Protein AF-A0A377U547-F1 (afdb_monomer_lite)

Sequence (64 aa):
MQPGEAFASPGHPATTFELLHVEAGALTLTLGETCRTVRPGIGGGRTEIEHGYRNEVPRRWSLP

Secondary structure (DSSP, 8-state):
--TT-EEEEPPPSTT-EEEEEE-SS-EEEEETTEEEEEPSEEEEEE-SS-EEEE--S-GGG---

Organism: Klebsiella pneumoniae (NCBI:txid573)

Structure (mmCIF, N/CA/C/O backbone):
data_AF-A0A377U547-F1
#
_entry.id   AF-A0A377U547-F1
#
loop_
_atom_site.group_PDB
_atom_site.id
_atom_site.type_symbol
_atom_site.label_atom_id
_atom_site.label_alt_id
_atom_site.label_comp_id
_atom_site.label_asym_id
_atom_site.label_entity_id
_atom_site.label_seq_id
_atom_site.pdbx_PDB_ins_code
_atom_site.Cartn_x
_atom_site.Cartn_y
_atom_site.Cartn_z
_atom_site.occupancy
_atom_site.B_iso_or_equiv
_atom_site.auth_seq_id
_atom_site.auth_comp_id
_atom_site.auth_asym_id
_atom_site.auth_atom_id
_atom_site.pd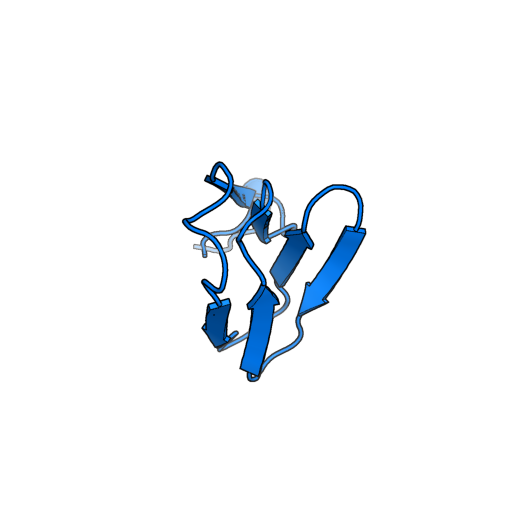bx_PDB_model_num
ATOM 1 N N . MET A 1 1 ? -0.187 -2.873 9.288 1.00 92.06 1 MET A N 1
ATOM 2 C CA . MET A 1 1 ? 0.263 -1.482 9.512 1.00 92.06 1 MET A CA 1
ATOM 3 C C . MET A 1 1 ? -0.407 -0.916 10.747 1.00 92.06 1 MET A C 1
ATOM 5 O O . MET A 1 1 ? -1.617 -1.084 10.890 1.00 92.06 1 MET A O 1
ATOM 9 N N . GLN A 1 2 ? 0.356 -0.252 11.613 1.00 94.44 2 GLN A N 1
ATOM 10 C CA . GL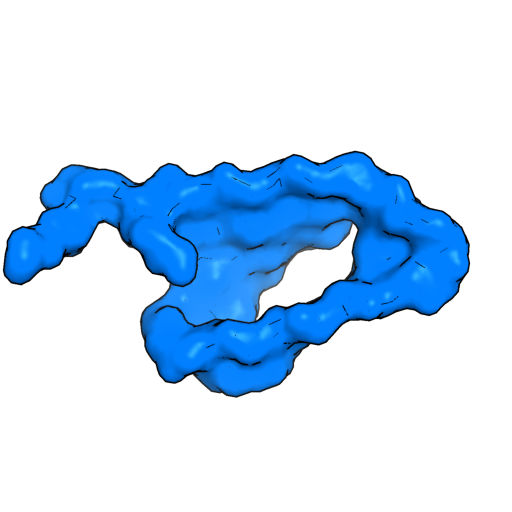N A 1 2 ? -0.184 0.417 12.801 1.00 94.44 2 GLN A CA 1
ATOM 11 C C . GLN A 1 2 ? -1.057 1.616 12.400 1.00 94.44 2 GLN A C 1
ATOM 13 O O . GLN A 1 2 ? -0.821 2.206 11.341 1.00 94.44 2 GLN A O 1
ATOM 18 N N . PRO A 1 3 ? -2.056 2.013 13.206 1.00 94.81 3 PRO A N 1
ATOM 19 C CA . PRO A 1 3 ? -2.802 3.246 12.968 1.00 94.81 3 PRO A CA 1
ATOM 20 C C . PRO A 1 3 ? -1.868 4.440 12.741 1.00 94.81 3 PRO A C 1
ATOM 22 O O . PRO A 1 3 ? -0.938 4.666 13.510 1.00 94.81 3 PRO A O 1
ATOM 25 N N . GLY A 1 4 ? -2.074 5.175 11.648 1.00 95.06 4 GLY A N 1
ATOM 26 C CA . GLY A 1 4 ? -1.325 6.368 11.260 1.00 95.06 4 GLY A CA 1
ATOM 27 C C . GLY A 1 4 ? 0.093 6.087 10.774 1.00 95.06 4 GLY A C 1
ATOM 28 O O . GLY A 1 4 ? 0.878 7.022 10.609 1.00 95.06 4 GLY A O 1
ATOM 29 N N . GLU A 1 5 ? 0.447 4.821 10.578 1.00 97.25 5 GLU A N 1
ATOM 30 C CA . GLU A 1 5 ? 1.653 4.435 9.864 1.00 97.25 5 GLU A CA 1
ATOM 31 C C . GLU A 1 5 ? 1.507 4.757 8.375 1.00 97.25 5 GLU A C 1
ATOM 33 O O . GLU A 1 5 ? 0.439 4.578 7.778 1.00 97.25 5 GLU A O 1
ATOM 38 N N . ALA A 1 6 ? 2.594 5.249 7.789 1.00 97.19 6 ALA A N 1
ATOM 39 C CA . ALA A 1 6 ? 2.683 5.567 6.378 1.00 97.19 6 ALA A CA 1
ATOM 40 C C . ALA A 1 6 ? 4.056 5.152 5.848 1.00 97.19 6 ALA A C 1
ATOM 42 O O . ALA A 1 6 ? 5.063 5.327 6.534 1.00 97.19 6 ALA A O 1
ATOM 43 N N . PHE A 1 7 ? 4.074 4.643 4.623 1.00 97.25 7 PHE A N 1
ATOM 44 C CA . PHE A 1 7 ? 5.276 4.321 3.866 1.00 97.25 7 PHE A CA 1
ATOM 45 C C . PHE A 1 7 ? 5.208 5.013 2.510 1.00 97.25 7 PHE A C 1
ATOM 47 O O . PHE A 1 7 ? 4.136 5.094 1.909 1.00 97.25 7 PHE A O 1
ATOM 54 N N . ALA A 1 8 ? 6.356 5.484 2.036 1.00 97.50 8 ALA A N 1
ATOM 55 C CA . ALA A 1 8 ? 6.528 6.049 0.707 1.00 97.50 8 ALA A CA 1
ATOM 56 C C . ALA A 1 8 ? 7.788 5.453 0.082 1.00 97.50 8 ALA A C 1
ATOM 58 O O . ALA A 1 8 ? 8.773 5.199 0.781 1.00 97.50 8 ALA A O 1
ATOM 59 N N . SER A 1 9 ? 7.734 5.223 -1.221 1.00 97.38 9 SER A N 1
ATOM 60 C CA . SER A 1 9 ? 8.801 4.596 -1.985 1.00 97.38 9 SER A CA 1
ATOM 61 C C . SER A 1 9 ? 8.904 5.258 -3.361 1.00 97.38 9 SER A C 1
ATOM 63 O O . SER A 1 9 ? 7.872 5.533 -3.988 1.00 97.38 9 SER A O 1
ATOM 65 N N . PRO A 1 10 ? 10.126 5.531 -3.855 1.00 97.62 10 PRO A N 1
ATOM 66 C CA . PRO A 1 10 ? 10.310 5.916 -5.247 1.00 97.62 10 PRO A CA 1
ATOM 67 C C . PRO A 1 10 ? 9.892 4.771 -6.182 1.00 97.62 10 PRO A C 1
ATOM 69 O O . PRO A 1 10 ? 9.732 3.621 -5.768 1.00 97.62 10 PRO A O 1
ATOM 72 N N . GLY A 1 11 ? 9.759 5.081 -7.472 1.00 97.25 11 GLY A N 1
ATOM 73 C CA . GLY A 1 11 ? 9.483 4.068 -8.488 1.00 97.25 11 GLY A CA 1
ATOM 74 C C . GLY A 1 11 ? 10.523 2.945 -8.499 1.00 97.25 11 GLY A C 1
ATOM 75 O O . GLY A 1 11 ? 11.732 3.177 -8.449 1.00 97.25 11 GLY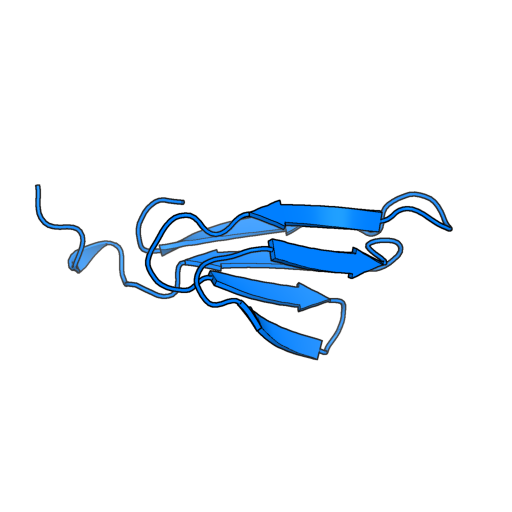 A O 1
ATOM 76 N N . HIS A 1 12 ? 10.036 1.713 -8.565 1.00 96.94 12 HIS A N 1
ATOM 77 C CA . HIS A 1 12 ? 10.824 0.510 -8.788 1.00 96.94 12 HIS A CA 1
ATOM 78 C C . HIS A 1 12 ? 11.252 0.383 -10.255 1.00 96.94 12 HIS A C 1
ATOM 80 O O . HIS A 1 12 ? 10.753 1.110 -11.117 1.00 96.94 12 HIS A O 1
ATOM 86 N N . PRO A 1 13 ? 12.178 -0.539 -10.579 1.00 97.62 13 PRO A N 1
ATOM 87 C CA . PRO A 1 13 ? 12.530 -0.817 -11.964 1.00 97.62 13 PRO A CA 1
ATOM 88 C C . PRO A 1 13 ? 11.297 -1.074 -12.838 1.00 97.62 13 PRO A C 1
ATOM 90 O O . PRO A 1 13 ? 10.282 -1.601 -12.371 1.00 97.62 13 PRO A O 1
ATOM 93 N N . ALA A 1 14 ? 11.396 -0.724 -14.120 1.00 95.62 14 ALA A N 1
ATOM 94 C CA . ALA A 1 14 ? 10.316 -0.925 -15.080 1.00 95.62 14 ALA A CA 1
ATOM 95 C C . ALA A 1 14 ? 9.780 -2.361 -15.019 1.00 95.62 14 ALA A C 1
ATOM 97 O O . ALA A 1 14 ? 10.548 -3.304 -14.827 1.00 95.62 14 ALA A O 1
ATOM 98 N N . THR A 1 15 ? 8.468 -2.522 -15.212 1.00 95.19 15 THR A N 1
ATOM 99 C CA . THR A 1 15 ? 7.758 -3.816 -15.157 1.00 95.19 15 THR A CA 1
ATOM 100 C C . THR A 1 15 ? 7.644 -4.448 -13.766 1.00 95.19 15 THR A C 1
ATOM 102 O O . THR A 1 15 ? 7.105 -5.546 -13.641 1.00 95.19 15 THR A O 1
ATOM 105 N N . THR A 1 16 ? 8.062 -3.745 -12.709 1.00 97.19 16 THR A N 1
ATOM 106 C CA . THR A 1 16 ? 7.853 -4.204 -11.330 1.00 97.19 16 THR A CA 1
ATOM 107 C C . THR A 1 16 ? 6.397 -4.034 -10.902 1.00 97.19 16 THR A C 1
ATOM 109 O O . THR A 1 16 ? 5.754 -3.008 -11.151 1.00 97.19 16 THR A O 1
ATOM 112 N N . PHE A 1 17 ? 5.890 -5.066 -10.233 1.00 96.44 17 PHE A N 1
ATOM 113 C CA . PHE A 1 17 ? 4.570 -5.097 -9.626 1.00 96.44 17 PHE A CA 1
ATOM 114 C C . PHE A 1 17 ? 4.715 -5.431 -8.149 1.00 96.44 17 PHE A C 1
ATOM 116 O O . PHE A 1 17 ? 5.411 -6.384 -7.799 1.00 96.44 17 PHE A O 1
ATOM 123 N N . GLU A 1 18 ? 4.011 -4.693 -7.300 1.00 97.00 18 GLU A N 1
ATOM 124 C CA . GLU A 1 18 ? 3.872 -5.056 -5.894 1.00 97.00 18 GLU A CA 1
ATOM 125 C C . GLU A 1 18 ? 2.464 -5.565 -5.615 1.00 97.00 18 GLU A C 1
ATOM 127 O O . GLU A 1 18 ? 1.462 -5.014 -6.087 1.00 97.00 18 GLU A O 1
ATOM 132 N N . LEU A 1 19 ? 2.410 -6.642 -4.835 1.00 96.69 19 LEU A N 1
ATOM 133 C CA . LEU A 1 19 ? 1.187 -7.258 -4.349 1.00 96.69 19 LEU A CA 1
ATOM 134 C C . LEU A 1 19 ? 1.097 -7.059 -2.843 1.00 96.69 19 LEU A C 1
ATOM 136 O O . LEU A 1 19 ? 2.076 -7.204 -2.116 1.00 96.69 19 LEU A O 1
ATOM 140 N N . LEU A 1 20 ? -0.109 -6.760 -2.386 1.00 95.44 20 LEU A N 1
ATOM 141 C CA . LEU A 1 20 ? -0.430 -6.501 -0.995 1.00 95.44 20 LEU A CA 1
ATOM 142 C C . LEU A 1 20 ? -1.590 -7.400 -0.606 1.00 95.44 20 LEU A C 1
ATOM 144 O O . LEU A 1 20 ? -2.551 -7.556 -1.365 1.00 95.44 20 LEU A O 1
ATOM 148 N N . HIS A 1 21 ? -1.535 -7.923 0.609 1.00 97.50 21 HIS A N 1
ATOM 149 C CA . HIS A 1 21 ? -2.675 -8.568 1.231 1.00 97.50 21 HIS A CA 1
ATOM 150 C C . HIS A 1 21 ? -3.090 -7.757 2.454 1.00 97.50 21 HIS A C 1
ATOM 152 O O . HIS A 1 21 ? -2.343 -7.651 3.424 1.00 97.50 21 HIS A O 1
ATOM 158 N N . VAL A 1 22 ? -4.271 -7.146 2.392 1.00 97.56 22 VAL A N 1
ATOM 159 C CA . VAL A 1 22 ? -4.864 -6.477 3.550 1.00 97.56 22 VAL A CA 1
ATOM 160 C C . VAL A 1 22 ? -5.599 -7.540 4.353 1.00 97.56 22 VAL A C 1
ATOM 162 O O . VAL A 1 22 ? -6.635 -8.038 3.921 1.00 97.56 22 VAL A O 1
ATOM 165 N N . GLU A 1 23 ? -5.064 -7.890 5.517 1.00 97.06 23 GLU A N 1
ATOM 166 C CA . GLU A 1 23 ? -5.675 -8.894 6.397 1.00 97.06 23 GLU A CA 1
ATOM 167 C C . GLU A 1 23 ? -6.970 -8.376 7.041 1.00 97.06 23 GLU A C 1
ATOM 169 O O . GLU A 1 23 ? -7.973 -9.084 7.100 1.00 97.06 23 GLU A O 1
ATOM 174 N N . ALA A 1 24 ? -6.969 -7.121 7.500 1.00 94.81 24 ALA A N 1
ATOM 175 C CA . ALA A 1 24 ? -8.100 -6.503 8.183 1.00 94.81 24 ALA A CA 1
ATOM 176 C C . ALA A 1 24 ? -8.114 -4.976 8.016 1.00 94.81 24 ALA A C 1
ATOM 178 O O . ALA A 1 24 ? -7.082 -4.342 7.789 1.00 94.81 24 ALA A O 1
ATOM 179 N N . GLY A 1 25 ? -9.299 -4.378 8.172 1.00 95.75 25 GLY A N 1
ATOM 180 C CA . GLY A 1 25 ? -9.493 -2.932 8.060 1.00 95.75 25 GLY A CA 1
ATOM 181 C C . GLY A 1 25 ? -9.434 -2.437 6.615 1.00 95.75 25 GLY A C 1
ATOM 182 O O . GLY A 1 25 ? -9.999 -3.056 5.716 1.00 95.75 25 GLY A O 1
ATOM 183 N N . ALA A 1 26 ? -8.793 -1.293 6.395 1.00 96.56 26 ALA A N 1
ATOM 184 C CA . ALA A 1 26 ? -8.602 -0.716 5.071 1.00 96.56 26 ALA A CA 1
ATOM 185 C C . ALA A 1 26 ? -7.233 -0.041 4.979 1.00 96.56 26 ALA A C 1
ATOM 187 O O . ALA A 1 26 ? -6.757 0.548 5.951 1.00 96.56 26 ALA A O 1
ATOM 188 N N . LEU A 1 27 ? -6.627 -0.109 3.797 1.00 98.12 27 LEU A N 1
ATOM 189 C CA . LEU A 1 27 ? -5.349 0.520 3.490 1.00 98.12 27 LEU A CA 1
ATOM 190 C C . LEU A 1 27 ? -5.529 1.535 2.364 1.00 98.12 27 LEU A C 1
ATOM 192 O O . LEU A 1 27 ? -6.135 1.223 1.340 1.00 98.12 27 LEU A O 1
ATOM 196 N N . THR A 1 28 ? -4.973 2.728 2.518 1.00 98.12 28 THR A N 1
ATOM 197 C CA . THR A 1 28 ? -4.837 3.670 1.407 1.00 98.12 28 THR A CA 1
ATOM 198 C C . THR A 1 28 ? -3.577 3.333 0.621 1.00 98.12 28 THR A C 1
ATOM 200 O O . THR A 1 28 ? -2.493 3.257 1.195 1.00 98.12 28 THR A O 1
ATOM 203 N N . LEU A 1 29 ? -3.725 3.131 -0.686 1.00 97.88 29 LEU A N 1
ATOM 204 C CA . LEU A 1 29 ? -2.638 2.919 -1.633 1.00 97.88 29 LEU A CA 1
ATOM 205 C C . LEU A 1 29 ? -2.579 4.090 -2.613 1.00 97.88 29 LEU A C 1
ATOM 207 O O . LEU A 1 29 ? -3.554 4.352 -3.322 1.00 97.88 29 LEU A O 1
ATOM 211 N N . THR A 1 30 ? -1.420 4.731 -2.685 1.00 98.12 30 THR A N 1
ATOM 212 C CA . THR A 1 30 ? -1.112 5.788 -3.650 1.00 98.12 30 THR A CA 1
ATOM 213 C C . THR A 1 30 ? -0.181 5.247 -4.732 1.00 98.12 30 THR A C 1
ATOM 215 O O . THR A 1 30 ? 0.836 4.639 -4.413 1.00 98.12 30 THR A O 1
ATOM 218 N N . LEU A 1 31 ? -0.527 5.461 -6.001 1.00 96.94 31 LEU A N 1
ATOM 219 C CA . LEU A 1 31 ? 0.277 5.150 -7.186 1.00 96.94 31 LEU A CA 1
ATOM 220 C C . LEU A 1 31 ? 0.352 6.422 -8.042 1.00 96.94 31 LEU A C 1
ATOM 222 O O . LEU A 1 31 ? -0.621 6.780 -8.712 1.00 96.94 31 LEU A O 1
ATOM 226 N N . GLY A 1 32 ? 1.479 7.131 -7.987 1.00 95.75 32 GLY A N 1
ATOM 227 C CA . GLY A 1 32 ? 1.614 8.481 -8.533 1.00 95.75 32 GLY A CA 1
ATOM 228 C C . GLY A 1 32 ? 0.562 9.418 -7.938 1.00 95.75 32 GLY A C 1
ATOM 229 O O . GLY A 1 32 ? 0.445 9.551 -6.725 1.00 95.75 32 GLY A O 1
ATOM 230 N N . GLU A 1 33 ? -0.256 10.021 -8.795 1.00 95.94 33 GLU A N 1
ATOM 231 C CA . GLU A 1 33 ? -1.342 10.923 -8.385 1.00 95.94 33 GLU A CA 1
ATOM 232 C C . GLU A 1 33 ? -2.642 10.183 -8.021 1.00 95.94 33 GLU A C 1
ATOM 234 O O . GLU A 1 33 ? -3.600 10.785 -7.535 1.00 95.94 33 GLU A O 1
ATOM 239 N N . THR A 1 34 ? -2.707 8.869 -8.260 1.00 96.06 34 THR A N 1
ATOM 240 C CA . THR A 1 34 ? -3.916 8.083 -8.003 1.00 96.06 34 THR A CA 1
ATOM 241 C C . THR A 1 34 ? -3.912 7.540 -6.585 1.00 96.06 34 THR A C 1
ATOM 243 O O . THR A 1 34 ? -2.992 6.833 -6.184 1.00 96.06 34 THR A O 1
ATOM 246 N N . CYS A 1 35 ? -4.996 7.786 -5.855 1.00 96.56 35 CYS A N 1
ATOM 247 C CA . CYS A 1 35 ? -5.214 7.254 -4.517 1.00 96.56 35 CYS A CA 1
ATOM 248 C C . CYS A 1 35 ? -6.412 6.298 -4.513 1.00 96.56 35 CYS A C 1
ATOM 250 O O . CYS A 1 35 ? -7.462 6.603 -5.084 1.00 96.56 35 CY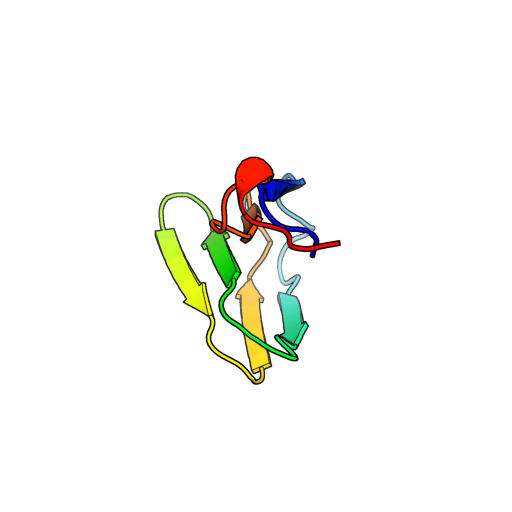S A O 1
ATOM 252 N N . ARG A 1 36 ? -6.270 5.130 -3.879 1.00 95.88 36 ARG A N 1
ATOM 253 C CA . ARG A 1 36 ? -7.349 4.141 -3.765 1.00 95.88 36 ARG A CA 1
ATOM 254 C C . ARG A 1 36 ? -7.356 3.440 -2.415 1.00 95.88 36 ARG A C 1
ATOM 256 O O . ARG A 1 36 ? -6.311 3.131 -1.850 1.00 95.88 36 ARG A O 1
ATOM 263 N N . THR A 1 37 ? -8.549 3.107 -1.941 1.00 97.50 37 THR A N 1
ATOM 264 C CA . THR A 1 37 ? -8.731 2.287 -0.741 1.00 97.50 37 THR A CA 1
ATOM 265 C C . THR A 1 37 ? -8.735 0.804 -1.101 1.00 97.50 37 THR A C 1
ATOM 267 O O . THR A 1 37 ? -9.562 0.348 -1.892 1.00 97.50 37 THR A O 1
ATOM 270 N N . VAL A 1 38 ? -7.845 0.040 -0.478 1.00 97.00 38 VAL A N 1
ATOM 271 C CA . VAL A 1 38 ? -7.787 -1.420 -0.539 1.00 97.00 38 VAL A CA 1
ATOM 272 C C . VAL A 1 38 ? -8.485 -1.975 0.705 1.00 97.00 38 VAL A C 1
ATOM 274 O O . VAL A 1 38 ? -8.072 -1.713 1.835 1.00 97.00 38 VAL A O 1
ATOM 277 N N . ARG A 1 39 ? -9.587 -2.699 0.492 1.00 96.81 39 ARG A N 1
ATOM 278 C CA . ARG A 1 39 ? -10.324 -3.441 1.533 1.00 96.81 39 ARG A CA 1
ATOM 279 C C . ARG A 1 39 ? -9.667 -4.810 1.775 1.00 96.81 39 ARG A C 1
ATOM 281 O O . ARG A 1 39 ? -8.764 -5.154 1.012 1.00 96.81 39 ARG A O 1
ATOM 288 N N . PRO A 1 40 ? -10.093 -5.591 2.790 1.00 98.19 40 PRO A N 1
ATOM 289 C CA . PRO A 1 40 ? -9.477 -6.879 3.067 1.00 98.19 40 PRO A CA 1
ATOM 290 C C . PRO A 1 40 ? -9.461 -7.785 1.835 1.00 98.19 40 PRO A C 1
ATOM 292 O O . PRO A 1 40 ? -10.441 -7.842 1.087 1.00 98.19 40 PRO A O 1
ATOM 295 N N . GLY A 1 41 ? -8.335 -8.462 1.623 1.00 97.00 41 GLY A N 1
ATOM 296 C CA . GLY A 1 41 ? -8.040 -9.212 0.408 1.00 97.00 41 GLY A CA 1
ATOM 297 C C . GLY A 1 41 ? -6.811 -8.695 -0.339 1.00 97.00 41 GLY A C 1
ATOM 298 O O . GLY A 1 41 ? -5.965 -7.988 0.208 1.00 97.00 41 GLY A O 1
ATOM 299 N N . ILE A 1 42 ? -6.687 -9.114 -1.598 1.00 95.25 42 ILE A N 1
ATOM 300 C CA . ILE A 1 42 ? -5.515 -8.828 -2.430 1.00 95.25 42 ILE A CA 1
ATOM 301 C C . ILE A 1 42 ? -5.711 -7.510 -3.181 1.00 95.25 42 ILE A C 1
ATOM 303 O O . ILE A 1 42 ? -6.719 -7.300 -3.854 1.00 95.25 42 ILE A O 1
ATOM 307 N N . GLY A 1 43 ? -4.705 -6.646 -3.101 1.00 94.12 43 GLY A N 1
ATOM 308 C CA . GLY A 1 43 ? -4.551 -5.458 -3.932 1.00 94.12 43 GLY A CA 1
ATOM 309 C C . GLY A 1 43 ? -3.118 -5.356 -4.445 1.00 94.12 43 GLY A C 1
ATOM 310 O O . GLY A 1 43 ? -2.258 -6.153 -4.088 1.00 94.12 43 GLY A O 1
ATOM 311 N N . GLY A 1 44 ? -2.841 -4.382 -5.302 1.00 94.25 44 GLY A N 1
ATOM 312 C CA . GLY A 1 44 ? -1.497 -4.223 -5.859 1.00 94.25 44 GLY A CA 1
ATOM 313 C C . GLY A 1 44 ? -1.495 -3.535 -7.210 1.00 94.25 44 GLY A C 1
ATOM 314 O O . GLY A 1 44 ? -2.546 -3.373 -7.842 1.00 94.25 44 GLY A O 1
ATOM 315 N N . GLY A 1 45 ? -0.339 -3.054 -7.633 1.00 95.44 45 GLY A N 1
ATOM 316 C CA . GLY A 1 45 ? -0.216 -2.255 -8.844 1.00 95.44 45 GLY A CA 1
ATOM 317 C C . GLY A 1 45 ? 1.195 -2.253 -9.399 1.00 95.44 45 GLY A C 1
ATOM 318 O O . GLY A 1 45 ? 2.131 -2.735 -8.763 1.00 95.44 45 GLY A O 1
ATOM 319 N N . ARG A 1 46 ? 1.328 -1.673 -10.595 1.00 96.56 46 ARG A N 1
ATOM 320 C CA . ARG A 1 46 ? 2.633 -1.337 -11.162 1.00 96.56 46 ARG A CA 1
ATOM 321 C C . ARG A 1 46 ? 3.254 -0.260 -10.289 1.00 96.56 46 ARG A C 1
ATOM 323 O O . ARG A 1 46 ? 2.658 0.798 -10.108 1.00 96.56 46 ARG A O 1
ATOM 330 N N . THR A 1 47 ? 4.435 -0.541 -9.774 1.00 96.56 47 THR A N 1
ATOM 331 C CA . THR A 1 47 ? 5.158 0.322 -8.834 1.00 96.56 47 THR A CA 1
ATOM 332 C C . THR A 1 47 ? 6.402 0.925 -9.468 1.00 96.56 47 THR A C 1
ATOM 334 O O . THR A 1 47 ? 7.299 1.379 -8.776 1.00 96.56 47 THR A O 1
ATOM 337 N N . GLU A 1 48 ? 6.442 0.995 -10.802 1.00 96.94 48 GLU A N 1
ATOM 338 C CA . GLU A 1 48 ? 7.470 1.707 -11.580 1.00 96.94 48 GLU A CA 1
ATOM 339 C C . GLU A 1 48 ? 7.432 3.239 -11.403 1.00 96.94 48 GLU A C 1
ATOM 341 O O . GLU A 1 48 ? 8.310 3.954 -11.878 1.00 96.94 48 GLU A O 1
ATOM 346 N N . ILE A 1 49 ? 6.425 3.740 -10.687 1.00 96.62 49 ILE A N 1
ATOM 347 C CA . ILE A 1 49 ? 6.239 5.140 -10.300 1.00 96.62 49 ILE A CA 1
ATOM 348 C C . ILE A 1 49 ? 6.268 5.279 -8.776 1.00 96.62 49 ILE A C 1
ATOM 350 O O . ILE A 1 49 ? 6.146 4.284 -8.057 1.00 96.62 49 ILE A O 1
ATOM 354 N N . GLU A 1 50 ? 6.408 6.512 -8.281 1.00 97.94 50 GLU A N 1
ATOM 355 C CA . GLU A 1 50 ? 6.288 6.809 -6.850 1.00 97.94 50 GLU A CA 1
ATOM 356 C C . GLU A 1 50 ? 4.987 6.231 -6.283 1.00 97.94 50 GLU A C 1
ATOM 358 O O . GLU A 1 50 ? 3.921 6.323 -6.899 1.00 97.94 50 GLU A O 1
ATOM 363 N N . HIS A 1 51 ? 5.082 5.601 -5.120 1.00 98.12 51 HIS A N 1
ATOM 364 C CA . HIS A 1 51 ? 3.952 4.937 -4.496 1.00 98.12 51 HIS A CA 1
ATOM 365 C C . HIS A 1 51 ? 4.064 4.948 -2.975 1.00 98.12 51 HIS A C 1
ATOM 367 O O . HIS A 1 51 ? 5.120 5.205 -2.393 1.00 98.12 51 HIS A O 1
ATOM 373 N N . GLY A 1 52 ? 2.945 4.672 -2.315 1.00 97.81 52 GLY A N 1
ATOM 374 C CA . GLY A 1 52 ? 2.896 4.646 -0.865 1.00 97.81 52 GLY A CA 1
ATOM 375 C C . GLY A 1 52 ? 1.677 3.940 -0.302 1.00 97.81 52 GLY A C 1
ATOM 376 O O . GLY A 1 52 ? 0.691 3.677 -0.994 1.00 97.81 52 GLY A O 1
ATOM 377 N N . TYR A 1 53 ? 1.764 3.663 0.992 1.00 97.25 53 TYR A N 1
ATOM 378 C CA . TYR A 1 53 ? 0.775 2.937 1.777 1.00 97.25 53 TYR A CA 1
ATOM 379 C C . TYR A 1 53 ? 0.475 3.736 3.034 1.00 97.25 53 TYR A C 1
ATOM 381 O O . TYR A 1 53 ? 1.404 4.176 3.711 1.00 97.25 53 TYR A O 1
ATOM 389 N N . ARG A 1 54 ? -0.797 3.905 3.394 1.00 97.62 54 ARG A N 1
ATOM 390 C CA . ARG A 1 54 ? -1.174 4.586 4.634 1.00 97.62 54 ARG A CA 1
ATOM 391 C C . ARG A 1 54 ? -2.323 3.887 5.331 1.00 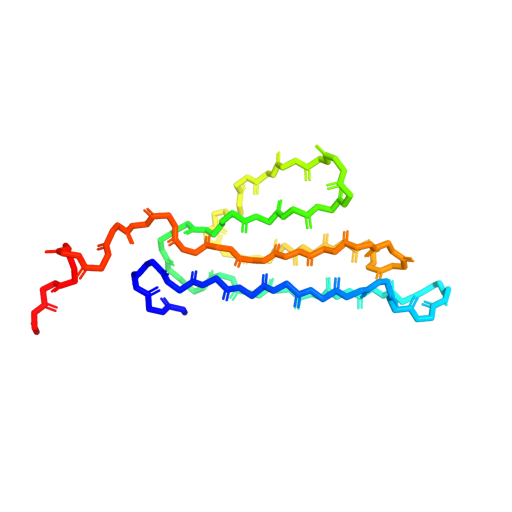97.62 54 ARG A C 1
ATOM 393 O O . ARG A 1 54 ? -3.367 3.627 4.736 1.00 97.62 54 ARG A O 1
ATOM 400 N N . ASN A 1 55 ? -2.142 3.634 6.622 1.00 97.25 55 ASN A N 1
ATOM 401 C CA . ASN A 1 55 ? -3.261 3.356 7.504 1.00 97.25 55 ASN A CA 1
ATOM 402 C C . ASN A 1 55 ? -3.827 4.699 7.989 1.00 97.25 55 ASN A C 1
ATOM 404 O O . ASN A 1 55 ? -3.224 5.369 8.826 1.00 97.25 55 ASN A O 1
ATOM 408 N N . GLU A 1 56 ? -4.974 5.105 7.442 1.00 96.12 56 GLU A N 1
ATOM 409 C CA . GLU A 1 56 ? -5.610 6.395 7.749 1.00 96.12 56 GLU A CA 1
ATOM 410 C C . GLU A 1 56 ? -6.153 6.487 9.179 1.00 96.12 56 GLU A C 1
ATOM 412 O O . GLU A 1 56 ? -6.419 7.592 9.657 1.00 96.12 56 GLU A O 1
ATOM 417 N N . VAL A 1 57 ? -6.315 5.355 9.878 1.00 93.81 57 VAL A N 1
ATOM 418 C CA . VAL A 1 57 ? -6.785 5.355 11.267 1.00 93.81 57 VAL A CA 1
ATOM 419 C C . VAL A 1 57 ? -5.793 6.162 12.104 1.00 93.81 57 VAL A C 1
ATOM 421 O O . VAL A 1 57 ? -4.619 5.813 12.132 1.00 93.81 57 VAL A O 1
ATOM 424 N N . PRO A 1 58 ? -6.198 7.234 12.800 1.00 87.25 58 PRO A N 1
ATOM 425 C CA . PRO A 1 58 ? -5.254 8.045 13.560 1.00 87.25 58 PRO A CA 1
ATOM 426 C C . PRO A 1 58 ? -4.540 7.239 14.654 1.00 87.25 58 PRO A C 1
ATOM 428 O O . PRO A 1 58 ? -5.175 6.452 15.353 1.00 87.25 58 PRO A O 1
ATOM 431 N N . ARG A 1 59 ? -3.250 7.530 14.900 1.00 80.50 59 ARG A N 1
ATOM 432 C CA . ARG A 1 59 ? -2.463 6.961 16.025 1.00 80.50 59 ARG A CA 1
ATOM 433 C C . ARG A 1 59 ? -3.144 7.116 17.387 1.00 80.50 59 ARG A C 1
ATOM 435 O O . ARG A 1 59 ? -2.911 6.330 18.288 1.00 80.50 59 ARG A O 1
ATOM 442 N N . ARG A 1 60 ? -3.995 8.132 17.551 1.00 80.56 60 ARG A N 1
ATOM 443 C CA . ARG A 1 60 ? -4.747 8.377 18.791 1.00 80.56 60 ARG A CA 1
ATOM 444 C C . ARG A 1 60 ? -5.878 7.362 19.030 1.00 80.56 60 ARG A C 1
ATOM 446 O O . ARG A 1 60 ? -6.409 7.317 20.131 1.00 80.56 60 ARG A O 1
ATOM 453 N N . TRP A 1 61 ? -6.249 6.579 18.016 1.00 66.69 61 TRP A N 1
ATOM 454 C CA . TRP A 1 61 ? -7.376 5.643 18.052 1.00 66.69 61 TRP A CA 1
ATOM 455 C C . TRP A 1 61 ? -6.965 4.162 18.014 1.00 66.69 61 TRP A C 1
ATOM 457 O O . TRP A 1 61 ? -7.834 3.296 17.938 1.00 66.69 61 TRP A O 1
ATOM 467 N N . SER A 1 62 ? -5.664 3.852 18.091 1.00 62.03 62 SER A N 1
ATOM 468 C CA . SER A 1 62 ? -5.205 2.501 18.432 1.00 62.03 62 SER A CA 1
ATOM 469 C C . SER A 1 62 ? -5.513 2.247 19.907 1.00 62.03 62 SER A C 1
ATOM 471 O O . SER A 1 62 ? -4.849 2.818 20.774 1.00 62.03 62 SER A O 1
ATOM 473 N N . LEU A 1 63 ? -6.545 1.448 20.191 1.00 58.97 63 LEU A N 1
ATOM 474 C CA . LEU A 1 63 ? -6.765 0.925 21.541 1.00 58.97 63 LEU A 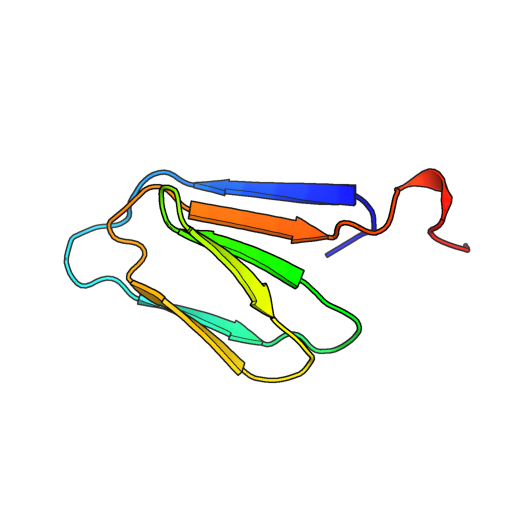CA 1
ATOM 475 C C . LEU A 1 63 ? -5.559 0.049 21.944 1.00 58.97 63 LEU A C 1
ATOM 477 O O . LEU A 1 63 ? -4.997 -0.604 21.059 1.00 58.97 63 LEU A O 1
ATOM 481 N N . PRO A 1 64 ? -5.137 0.080 23.222 1.00 61.53 64 PRO A N 1
ATOM 482 C CA . PRO A 1 64 ? -4.070 -0.778 23.734 1.00 61.53 64 PRO A CA 1
ATOM 483 C C . PRO A 1 64 ? -4.426 -2.267 23.658 1.00 61.53 64 PRO A C 1
ATOM 485 O O . PRO A 1 64 ? -5.634 -2.596 23.730 1.00 61.53 64 PRO A O 1
#

InterPro domains:
  IPR011051 RmlC-like cupin domain superfamily [SSF51182] (1-41)

pLDDT: mean 93.75, std 8.76, range [58.97, 98.19]

Radius of gyration: 12.28 Å; chains: 1; bounding box: 23×20×39 Å

Foldseek 3Di:
DAAFDKDKDAADPPPDKDKDADQADWKWKDAPPDIDIDHGGMDIDRRNGIMMIGRNGHNVPPDD